Protein AF-A0A836WP43-F1 (afdb_monomer)

Secondary structure (DSSP, 8-state):
--THHHHHHHHH--TT--EEEEEEEEEEEEEETTEEEEEEEEEEEEEEE-S-TTTT--S-------PPPP------

Foldseek 3Di:
DDDPVVVVCVVPDDPPFDKDFDADWDWDWDDDPNDIDIDIDGDTPDMGTDDDPPPPDPDDDPPPPPDDPPPPDDDD

Structure (mmCIF, N/CA/C/O backbone):
data_AF-A0A836WP43-F1
#
_entry.id   AF-A0A836WP43-F1
#
loop_
_atom_site.group_PDB
_atom_site.id
_atom_site.type_symbol
_atom_site.label_atom_id
_atom_site.label_alt_id
_atom_site.label_comp_id
_atom_site.label_asym_id
_atom_site.label_entity_id
_atom_site.label_seq_id
_atom_site.pdbx_PDB_ins_code
_atom_site.Cartn_x
_atom_site.Cartn_y
_atom_site.Cartn_z
_atom_site.occupancy
_atom_site.B_iso_or_equiv
_atom_site.auth_seq_id
_atom_site.auth_comp_id
_atom_site.auth_asym_id
_atom_site.auth_atom_id
_atom_site.pdbx_PDB_model_num
ATOM 1 N N . VAL A 1 1 ? -2.840 -3.782 -2.724 1.00 75.88 1 VAL A N 1
ATOM 2 C CA . VAL A 1 1 ? -3.222 -3.750 -4.155 1.00 75.88 1 VAL A CA 1
ATOM 3 C C . VAL A 1 1 ? -3.895 -5.061 -4.502 1.00 75.88 1 VAL A C 1
ATOM 5 O O . VAL A 1 1 ? -3.528 -6.071 -3.914 1.00 75.88 1 VAL A O 1
ATOM 8 N N . TRP A 1 2 ? -4.870 -5.052 -5.406 1.00 81.06 2 TRP A N 1
ATOM 9 C CA . TRP A 1 2 ? -5.601 -6.257 -5.816 1.00 81.06 2 TRP A CA 1
ATOM 10 C C . TRP A 1 2 ? -5.593 -6.403 -7.340 1.00 81.06 2 TRP A C 1
ATOM 12 O O . TRP A 1 2 ? -5.205 -5.480 -8.058 1.00 81.06 2 TRP A O 1
ATOM 22 N N . GLY A 1 3 ? -6.013 -7.572 -7.828 1.00 85.75 3 GLY A N 1
ATOM 23 C CA . GLY A 1 3 ? -6.043 -7.888 -9.256 1.00 85.75 3 GLY A CA 1
ATOM 24 C C . GLY A 1 3 ? -4.652 -7.874 -9.895 1.00 85.75 3 GLY A C 1
ATOM 25 O O . GLY A 1 3 ? -3.646 -8.113 -9.228 1.00 85.75 3 GLY A O 1
ATOM 26 N N . LYS A 1 4 ? -4.595 -7.528 -11.185 1.00 83.31 4 LYS A N 1
ATOM 27 C CA . LYS A 1 4 ? -3.375 -7.559 -12.011 1.00 83.31 4 LYS A CA 1
ATOM 28 C C . LYS A 1 4 ? -2.201 -6.747 -11.444 1.00 83.31 4 LYS A C 1
ATOM 30 O O . LYS A 1 4 ? -1.049 -7.141 -11.574 1.00 83.31 4 LYS A O 1
ATOM 35 N N . GLN A 1 5 ? -2.466 -5.613 -10.791 1.00 82.56 5 GLN A N 1
ATOM 36 C CA . GLN A 1 5 ? -1.401 -4.846 -10.133 1.00 82.56 5 GLN A CA 1
ATOM 37 C C . GLN A 1 5 ? -0.805 -5.585 -8.929 1.00 82.56 5 GLN A C 1
ATOM 39 O O . GLN A 1 5 ? 0.378 -5.430 -8.647 1.00 82.56 5 GLN A O 1
ATOM 44 N N . GLY A 1 6 ? -1.601 -6.397 -8.229 1.00 85.12 6 GLY A N 1
ATOM 45 C CA . GLY A 1 6 ? -1.111 -7.248 -7.146 1.00 85.12 6 GLY A CA 1
ATOM 46 C C . GLY A 1 6 ? -0.181 -8.353 -7.633 1.00 85.12 6 GLY A C 1
ATOM 47 O O . GLY A 1 6 ? 0.847 -8.585 -7.004 1.00 85.12 6 GLY A O 1
ATOM 48 N N . GLU A 1 7 ? -0.494 -8.967 -8.773 1.00 86.00 7 GLU A N 1
ATOM 49 C CA . GLU A 1 7 ? 0.363 -9.974 -9.416 1.00 86.00 7 GLU A CA 1
ATOM 50 C C . GLU A 1 7 ? 1.716 -9.376 -9.821 1.00 86.00 7 GLU A C 1
ATOM 52 O O . GLU A 1 7 ? 2.759 -9.898 -9.432 1.00 86.00 7 GLU A O 1
ATOM 57 N N . ASN A 1 8 ? 1.713 -8.210 -10.479 1.00 84.88 8 ASN A N 1
ATOM 58 C CA . ASN A 1 8 ? 2.950 -7.502 -10.823 1.00 84.88 8 ASN A CA 1
ATOM 59 C C . ASN A 1 8 ? 3.776 -7.150 -9.575 1.00 84.88 8 ASN A C 1
ATOM 61 O O . ASN A 1 8 ? 5.001 -7.235 -9.587 1.00 84.88 8 ASN A O 1
ATOM 65 N N . CYS A 1 9 ? 3.125 -6.745 -8.483 1.00 85.50 9 CYS A N 1
ATOM 66 C CA . CYS A 1 9 ? 3.819 -6.495 -7.224 1.00 85.50 9 CYS A CA 1
ATOM 67 C C . CYS A 1 9 ? 4.477 -7.764 -6.674 1.00 85.50 9 CYS A C 1
ATOM 69 O O . CYS A 1 9 ? 5.600 -7.683 -6.194 1.00 85.50 9 CYS A O 1
ATOM 71 N N . ALA A 1 10 ? 3.823 -8.922 -6.756 1.00 85.19 10 ALA A N 1
ATOM 72 C CA . ALA A 1 10 ? 4.404 -10.183 -6.301 1.00 85.19 10 ALA A CA 1
ATOM 73 C C . ALA A 1 10 ? 5.603 -10.628 -7.158 1.00 85.19 10 ALA A C 1
ATOM 75 O O . ALA A 1 10 ? 6.550 -11.200 -6.627 1.00 85.19 10 ALA A O 1
ATOM 76 N N . GLU A 1 11 ? 5.578 -10.349 -8.462 1.00 85.25 11 GLU A N 1
ATOM 77 C CA . GLU A 1 11 ? 6.661 -10.708 -9.384 1.00 85.25 11 GLU A CA 1
ATOM 78 C C . GLU A 1 11 ? 7.867 -9.758 -9.281 1.00 85.25 11 GLU A C 1
ATOM 80 O O . GLU A 1 11 ? 9.015 -10.196 -9.357 1.00 85.25 11 GLU A O 1
ATOM 85 N N . TYR A 1 12 ? 7.625 -8.454 -9.098 1.00 81.56 12 TYR A N 1
ATOM 86 C CA . TYR A 1 12 ? 8.666 -7.430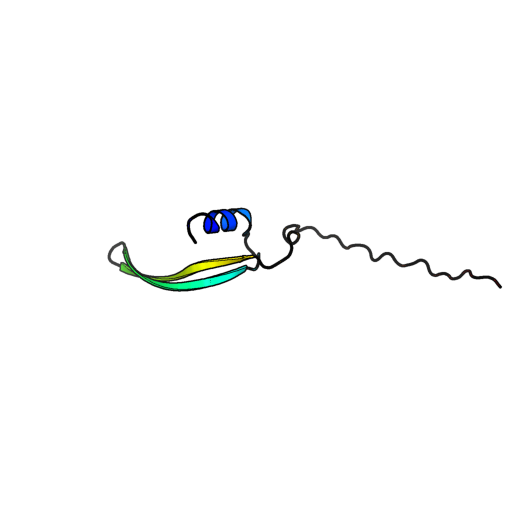 -9.230 1.00 81.56 12 TYR A CA 1
ATOM 87 C C . TYR A 1 12 ? 9.068 -6.733 -7.923 1.00 81.56 12 TYR A C 1
ATOM 89 O O . TYR A 1 12 ? 10.146 -6.132 -7.892 1.00 81.56 12 TYR A O 1
ATOM 97 N N . LEU A 1 13 ? 8.278 -6.784 -6.843 1.00 85.69 13 LEU A N 1
ATOM 98 C CA . LEU A 1 13 ? 8.697 -6.231 -5.548 1.00 85.69 13 LEU A CA 1
ATOM 99 C C . LEU A 1 13 ? 9.412 -7.277 -4.703 1.00 85.69 13 LEU A C 1
ATOM 101 O O . LEU A 1 13 ? 8.879 -8.334 -4.383 1.00 85.69 13 LEU A O 1
ATOM 105 N N . SER A 1 14 ? 10.598 -6.902 -4.245 1.00 86.31 14 SER A N 1
ATOM 106 C CA . SER A 1 14 ? 11.346 -7.594 -3.205 1.00 86.31 14 SER A CA 1
ATOM 107 C C . SER A 1 14 ? 11.632 -6.629 -2.055 1.00 86.31 14 SER A C 1
ATOM 109 O O . SER A 1 14 ? 11.551 -5.403 -2.199 1.00 86.31 14 SER A O 1
ATOM 111 N N . LYS A 1 15 ? 11.951 -7.172 -0.876 1.00 87.69 15 LYS A N 1
ATOM 112 C CA . LYS A 1 15 ? 12.337 -6.354 0.279 1.00 87.69 15 LYS A CA 1
ATOM 113 C C . LYS A 1 15 ? 13.542 -5.483 -0.090 1.00 87.69 15 LYS A C 1
ATOM 115 O O . LYS A 1 15 ? 14.548 -5.999 -0.557 1.00 87.69 15 LYS A O 1
ATOM 120 N N . GLY A 1 16 ? 13.442 -4.182 0.176 1.00 87.19 16 GLY A N 1
ATOM 121 C CA . GLY A 1 16 ? 14.505 -3.210 -0.102 1.00 87.19 16 GLY A CA 1
ATOM 122 C C . GLY A 1 16 ? 14.397 -2.529 -1.466 1.00 87.19 16 GLY A C 1
ATOM 123 O O . GLY A 1 16 ? 15.010 -1.484 -1.654 1.00 87.19 16 GLY A O 1
ATOM 124 N N . ARG A 1 17 ? 13.566 -3.038 -2.386 1.00 85.94 17 ARG A N 1
ATOM 125 C CA . ARG A 1 17 ? 13.352 -2.385 -3.678 1.00 85.94 17 ARG A CA 1
ATOM 126 C C . ARG A 1 17 ? 12.494 -1.122 -3.513 1.00 85.94 17 ARG A C 1
ATOM 128 O O . ARG A 1 17 ? 11.393 -1.217 -2.962 1.00 85.94 17 ARG A O 1
ATOM 135 N N . PRO A 1 18 ? 12.942 0.049 -4.000 1.00 89.44 18 PRO A N 1
ATOM 136 C CA . PRO A 1 18 ? 12.151 1.266 -3.910 1.00 89.44 18 PRO A 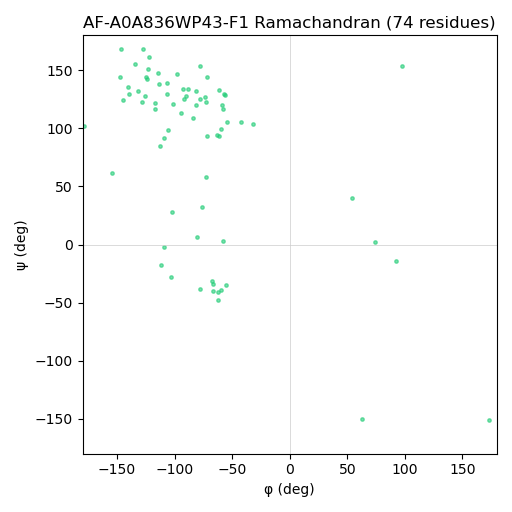CA 1
ATOM 137 C C . PRO A 1 18 ? 10.958 1.216 -4.873 1.00 89.44 18 PRO A C 1
ATOM 139 O O . PRO A 1 18 ? 11.039 0.700 -5.988 1.00 89.44 18 PRO A O 1
ATOM 142 N N . ALA A 1 19 ? 9.830 1.777 -4.449 1.00 90.69 19 ALA A N 1
ATOM 143 C CA . ALA A 1 19 ? 8.630 1.883 -5.266 1.00 90.69 19 ALA A CA 1
ATOM 144 C C . ALA A 1 19 ? 7.863 3.156 -4.916 1.00 90.69 19 ALA A C 1
ATOM 146 O O . ALA A 1 19 ? 7.800 3.556 -3.753 1.00 90.69 19 ALA A O 1
ATOM 147 N N . PHE A 1 20 ? 7.266 3.770 -5.930 1.00 91.69 20 PHE A N 1
ATOM 148 C CA . PHE A 1 20 ? 6.289 4.832 -5.768 1.00 91.69 20 PHE A CA 1
ATOM 149 C C . PHE A 1 20 ? 4.887 4.226 -5.755 1.00 91.69 20 PHE A C 1
ATOM 151 O O . PHE A 1 20 ? 4.549 3.373 -6.580 1.00 91.69 20 PHE A O 1
ATOM 158 N N . ILE A 1 21 ? 4.079 4.660 -4.794 1.00 91.81 21 ILE A N 1
ATOM 159 C CA . ILE A 1 21 ? 2.741 4.135 -4.555 1.00 91.81 21 ILE A CA 1
ATOM 160 C C . ILE A 1 21 ? 1.781 5.319 -4.496 1.00 91.81 21 ILE A C 1
ATOM 162 O O . ILE A 1 21 ? 1.935 6.200 -3.653 1.00 91.81 21 ILE A O 1
ATOM 166 N N . GLU A 1 22 ? 0.772 5.305 -5.360 1.00 94.19 22 GLU A N 1
ATOM 167 C CA . GLU A 1 22 ? -0.323 6.272 -5.361 1.00 94.19 22 GLU A CA 1
ATOM 168 C C . GLU A 1 22 ? -1.631 5.566 -5.006 1.00 94.19 22 GLU A C 1
ATOM 170 O O . GLU A 1 22 ? -1.917 4.453 -5.464 1.00 94.19 22 GLU A O 1
ATOM 175 N N . GLY A 1 23 ? -2.438 6.210 -4.171 1.00 92.44 23 GLY A N 1
ATOM 176 C CA . GLY A 1 23 ? -3.685 5.650 -3.684 1.00 92.44 23 GLY A CA 1
ATOM 177 C C . GLY A 1 23 ? -4.313 6.525 -2.613 1.00 92.44 23 GLY A C 1
ATOM 178 O O . GLY A 1 23 ? -4.113 7.737 -2.589 1.00 92.44 23 GLY A O 1
ATOM 179 N N . TYR A 1 24 ? -5.060 5.903 -1.710 1.00 94.25 24 TYR A N 1
ATOM 180 C CA . TYR A 1 24 ? -5.754 6.595 -0.629 1.00 94.25 24 TYR A CA 1
ATOM 181 C C . TYR A 1 24 ? -5.575 5.884 0.710 1.00 94.25 24 TYR A C 1
ATOM 183 O O . TYR A 1 24 ? -5.339 4.676 0.781 1.00 94.25 24 TYR A O 1
ATOM 191 N N . LEU A 1 25 ? -5.701 6.649 1.795 1.00 95.62 25 LEU A N 1
ATOM 192 C CA . LEU A 1 25 ? -5.667 6.108 3.147 1.00 95.62 25 LEU A CA 1
ATOM 193 C C . LEU A 1 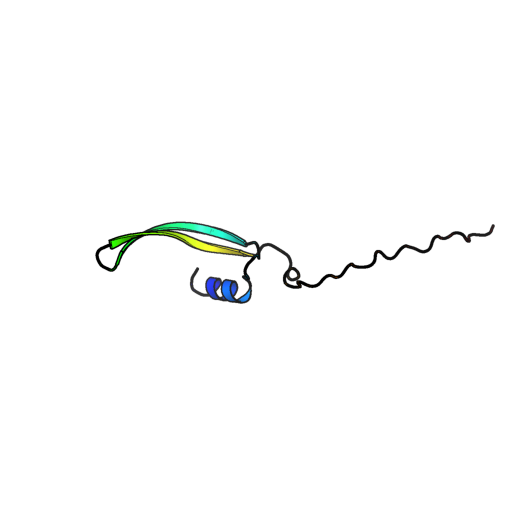25 ? -7.028 5.528 3.521 1.00 95.62 25 LEU A C 1
ATOM 195 O O . LEU A 1 25 ? -8.065 6.174 3.371 1.00 95.62 25 LEU A O 1
ATOM 199 N N . LYS A 1 26 ? -7.014 4.312 4.058 1.00 94.56 26 LYS A N 1
ATOM 200 C CA . LYS A 1 26 ? -8.179 3.641 4.615 1.00 94.56 26 LYS A CA 1
ATOM 201 C C . LYS A 1 26 ? -7.950 3.403 6.096 1.00 94.56 26 LYS A C 1
ATOM 203 O O . LYS A 1 26 ? -7.061 2.652 6.491 1.00 94.56 26 LYS A O 1
ATOM 208 N N . PHE A 1 27 ? -8.788 4.026 6.910 1.00 95.94 27 PHE A N 1
ATOM 209 C CA . PHE A 1 27 ? -8.875 3.716 8.325 1.00 95.94 27 PHE A CA 1
ATOM 210 C C . PHE A 1 27 ? -9.955 2.657 8.536 1.00 95.94 27 PHE A C 1
ATOM 212 O O . PHE A 1 27 ? -11.095 2.822 8.105 1.00 95.94 27 PHE A O 1
ATOM 219 N N . SER A 1 28 ? -9.594 1.556 9.183 1.00 94.88 28 SER A N 1
ATOM 220 C CA . SER A 1 28 ? -10.522 0.498 9.565 1.00 94.88 28 SER A CA 1
ATOM 221 C C . SER A 1 28 ? -10.433 0.256 11.061 1.00 94.88 28 SER A C 1
ATOM 223 O O . SER A 1 28 ? -9.369 0.362 11.670 1.00 94.88 28 SER A O 1
ATOM 225 N N . THR A 1 29 ? -11.578 -0.022 11.667 1.00 94.50 29 THR A N 1
ATOM 226 C CA . THR A 1 29 ? -11.691 -0.356 13.082 1.00 94.50 29 THR A CA 1
ATOM 227 C C . THR A 1 29 ? -12.556 -1.594 13.190 1.00 94.50 29 THR A C 1
ATOM 229 O O . THR A 1 29 ? -13.614 -1.654 12.567 1.00 94.50 29 THR A O 1
ATOM 232 N N . TRP A 1 30 ? -12.105 -2.574 13.960 1.00 94.81 30 TRP A N 1
ATOM 233 C CA . TRP A 1 30 ? -12.836 -3.812 14.197 1.00 94.81 30 TRP A CA 1
ATOM 234 C C . TRP A 1 30 ? -12.562 -4.321 15.611 1.00 94.81 30 TRP A C 1
ATOM 236 O O . TRP A 1 30 ? -11.672 -3.822 16.299 1.00 94.81 30 TRP A O 1
ATOM 246 N N . GLU A 1 31 ? -13.340 -5.300 16.054 1.00 94.94 31 GLU A N 1
ATOM 247 C CA . GLU A 1 31 ? -13.162 -5.943 17.352 1.00 94.94 31 GLU A CA 1
ATOM 248 C C . GLU A 1 31 ? -12.576 -7.344 17.162 1.00 94.94 31 GLU A C 1
ATOM 250 O O . GLU A 1 31 ? -12.915 -8.064 16.221 1.00 94.94 31 GLU A O 1
ATOM 255 N N . THR A 1 32 ? -11.640 -7.727 18.019 1.00 94.25 32 THR A N 1
ATOM 256 C CA . THR A 1 32 ? -11.058 -9.072 18.048 1.00 94.25 32 THR A CA 1
ATOM 257 C C . THR A 1 32 ? -10.776 -9.418 19.500 1.00 94.25 32 THR A C 1
ATOM 2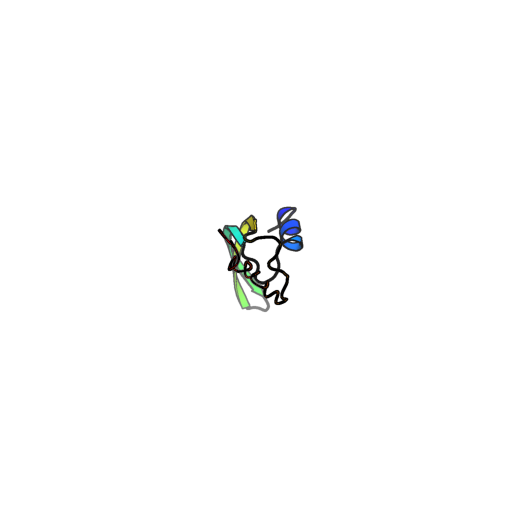59 O O . THR A 1 32 ? -10.116 -8.640 20.185 1.00 94.25 32 THR A O 1
ATOM 262 N N . ASP A 1 33 ? -11.315 -10.545 19.972 1.00 92.38 33 ASP A N 1
ATOM 263 C CA . ASP A 1 33 ? -11.172 -11.018 21.358 1.00 92.38 33 ASP A CA 1
ATOM 264 C C . ASP A 1 33 ? -11.605 -9.978 22.414 1.00 92.38 33 ASP A C 1
ATOM 266 O O . ASP A 1 33 ? -10.942 -9.780 23.431 1.00 92.38 33 ASP A O 1
ATOM 270 N N . GLY A 1 34 ? -12.698 -9.250 22.147 1.00 92.94 34 GLY A N 1
ATOM 271 C CA . GLY A 1 34 ? -13.207 -8.195 23.035 1.00 92.94 34 GLY A CA 1
ATOM 272 C C . GLY A 1 34 ? -12.385 -6.900 23.029 1.00 92.94 34 GLY A C 1
ATOM 273 O O . GLY A 1 34 ? -12.685 -5.966 23.771 1.00 92.94 34 GLY A O 1
ATOM 274 N N . GLN A 1 35 ? -11.332 -6.818 22.209 1.00 92.75 35 GLN A N 1
ATOM 275 C CA . GLN A 1 35 ? -10.488 -5.635 22.083 1.00 92.75 35 GLN A CA 1
ATOM 276 C C . GLN A 1 35 ? -10.746 -4.909 20.765 1.00 92.75 35 GLN A C 1
ATOM 278 O O . GLN A 1 35 ? -10.673 -5.487 19.677 1.00 92.75 35 GLN A O 1
ATOM 283 N N . LYS A 1 36 ? -10.979 -3.597 20.859 1.00 92.69 36 LYS A N 1
ATOM 284 C CA . LYS A 1 36 ? -11.085 -2.711 19.700 1.00 92.69 36 LYS A CA 1
ATOM 285 C C . LYS A 1 36 ? -9.702 -2.486 19.092 1.00 92.69 36 LYS A C 1
ATOM 287 O O . LYS A 1 36 ? -8.799 -1.982 19.756 1.00 92.69 36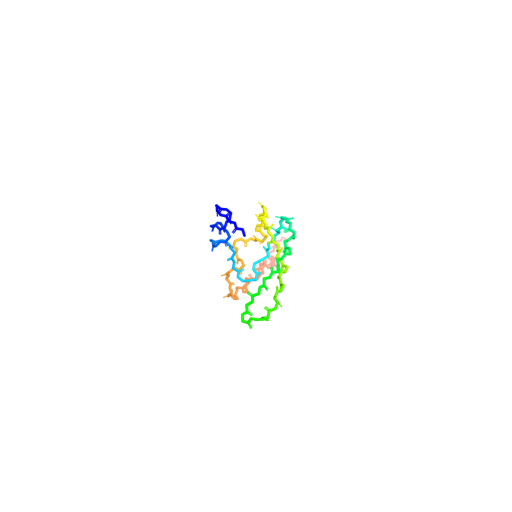 LYS A O 1
ATOM 292 N N . ARG A 1 37 ? -9.553 -2.822 17.815 1.00 95.25 37 ARG A N 1
ATOM 293 C CA . ARG A 1 37 ? -8.340 -2.619 17.023 1.00 95.25 37 ARG A CA 1
ATOM 294 C C . ARG A 1 37 ? -8.595 -1.617 15.913 1.00 95.25 37 ARG A C 1
ATOM 296 O O . ARG A 1 37 ? -9.691 -1.539 15.360 1.00 95.25 37 ARG A O 1
ATOM 303 N N . ASN A 1 38 ? -7.562 -0.859 15.584 1.00 95.19 38 ASN A N 1
ATOM 304 C CA . ASN A 1 38 ? -7.548 0.104 14.500 1.00 95.19 38 ASN A CA 1
ATOM 305 C C . ASN A 1 38 ? -6.379 -0.186 13.554 1.00 95.19 38 ASN A C 1
ATOM 307 O O . ASN A 1 38 ? -5.293 -0.577 13.976 1.00 95.19 38 ASN A O 1
ATOM 311 N N . LYS A 1 39 ? -6.593 0.032 12.259 1.00 95.62 39 LYS A N 1
ATOM 312 C CA . LYS A 1 39 ? -5.556 -0.084 11.233 1.00 95.62 39 LYS A CA 1
ATOM 313 C C . LYS A 1 39 ? -5.711 1.035 10.233 1.00 95.62 39 LYS A C 1
ATOM 315 O O . LYS A 1 39 ? -6.799 1.255 9.698 1.00 95.62 39 LYS A O 1
ATOM 320 N N . LEU A 1 40 ? -4.601 1.712 9.987 1.00 95.62 40 LEU A N 1
ATOM 321 C CA . LEU A 1 40 ? -4.460 2.656 8.898 1.00 95.62 40 LEU A CA 1
ATOM 322 C C . LEU A 1 40 ? -3.682 1.961 7.783 1.00 95.62 40 LEU A C 1
ATOM 324 O O . LEU A 1 40 ? -2.563 1.501 7.999 1.00 95.62 40 LEU A O 1
ATOM 328 N N . GLU A 1 41 ? -4.284 1.858 6.609 1.00 93.94 41 GLU A N 1
ATOM 329 C CA . GLU A 1 41 ? -3.681 1.228 5.438 1.00 93.94 41 GLU A CA 1
ATOM 330 C C . GLU A 1 41 ? -3.654 2.202 4.268 1.00 93.94 41 GLU A C 1
ATOM 332 O O . GLU A 1 41 ? -4.538 3.046 4.136 1.00 93.94 41 GLU A O 1
ATOM 337 N N . VAL A 1 42 ? -2.675 2.044 3.380 1.00 92.81 42 VAL A N 1
ATOM 338 C CA . VAL A 1 42 ? -2.698 2.680 2.061 1.00 92.81 42 VAL A CA 1
ATOM 339 C C . VAL A 1 42 ? -3.288 1.681 1.076 1.00 92.81 42 VAL A C 1
ATOM 341 O O . VAL A 1 42 ? -2.689 0.644 0.781 1.00 92.81 42 VAL A O 1
ATOM 344 N N . VAL A 1 43 ? -4.468 1.993 0.554 1.00 92.06 43 VAL A N 1
ATOM 345 C CA . VAL A 1 43 ? -5.035 1.281 -0.584 1.00 92.06 43 VAL A CA 1
ATOM 346 C C . VAL A 1 43 ? -4.459 1.892 -1.849 1.00 92.06 43 VAL A C 1
ATOM 348 O O . VAL A 1 43 ? -4.776 3.024 -2.201 1.00 92.06 43 VAL A O 1
ATOM 351 N N . ALA A 1 44 ? -3.590 1.141 -2.510 1.00 92.62 44 ALA A N 1
ATOM 352 C CA . ALA A 1 44 ? -2.898 1.604 -3.701 1.00 92.62 44 ALA A CA 1
ATOM 353 C C . ALA A 1 44 ? -3.692 1.316 -4.984 1.00 92.62 44 ALA A C 1
ATOM 355 O O . ALA A 1 44 ? -4.183 0.201 -5.182 1.00 92.62 44 ALA A O 1
ATOM 356 N N . ASN A 1 45 ? -3.761 2.339 -5.837 1.00 87.88 45 ASN A N 1
ATOM 357 C CA . ASN A 1 45 ? -4.393 2.340 -7.158 1.00 87.88 45 ASN A CA 1
ATOM 358 C C . ASN A 1 45 ? -3.354 2.263 -8.283 1.00 87.88 45 ASN A C 1
ATOM 360 O O . ASN A 1 45 ? -3.658 1.775 -9.368 1.00 87.88 45 ASN A O 1
ATOM 364 N N . THR A 1 46 ? -2.141 2.760 -8.029 1.00 88.00 46 THR A N 1
ATOM 365 C CA . THR A 1 46 ? -1.019 2.726 -8.969 1.00 88.00 46 THR A CA 1
ATOM 366 C C . THR A 1 46 ? 0.263 2.415 -8.213 1.00 88.00 46 THR A C 1
ATOM 368 O O . THR A 1 46 ? 0.527 2.978 -7.150 1.00 88.00 46 THR A O 1
ATOM 371 N N . VAL A 1 47 ? 1.075 1.521 -8.776 1.00 89.69 47 VAL A N 1
ATOM 372 C CA . VAL A 1 47 ? 2.411 1.198 -8.268 1.00 89.69 47 VAL A CA 1
ATOM 373 C C . VAL A 1 47 ? 3.409 1.367 -9.401 1.00 89.69 47 VAL A C 1
ATOM 375 O O . VAL A 1 47 ? 3.226 0.805 -10.480 1.00 89.69 47 VAL A O 1
ATOM 378 N N . GLN A 1 48 ? 4.462 2.139 -9.151 1.00 89.19 48 GLN A N 1
ATOM 379 C CA . GLN A 1 48 ? 5.595 2.295 -10.053 1.00 89.19 48 GLN A CA 1
ATOM 380 C C . GLN A 1 48 ? 6.846 1.770 -9.358 1.00 89.19 48 GLN A C 1
ATOM 382 O O . GLN A 1 48 ? 7.218 2.232 -8.279 1.00 89.19 48 GLN A O 1
ATOM 387 N N . PHE A 1 49 ? 7.500 0.789 -9.967 1.00 89.12 49 PHE A N 1
ATOM 388 C CA . PHE A 1 49 ? 8.743 0.246 -9.434 1.00 89.12 49 PHE 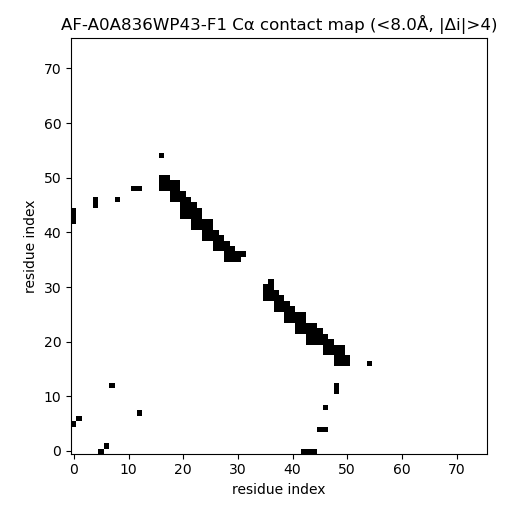A CA 1
ATOM 389 C C . PHE A 1 49 ? 9.886 1.197 -9.760 1.00 89.12 49 PHE A C 1
ATOM 391 O O . PHE A 1 49 ? 10.094 1.545 -10.922 1.00 89.12 49 PHE A O 1
ATOM 398 N N . LEU A 1 50 ? 10.619 1.614 -8.733 1.00 86.12 50 LEU A N 1
ATOM 399 C CA . LEU A 1 50 ? 11.785 2.469 -8.885 1.00 86.12 50 LEU A CA 1
ATOM 400 C C . LEU A 1 50 ? 13.042 1.583 -8.862 1.00 86.12 50 LEU A C 1
ATOM 402 O O . LEU A 1 50 ? 13.085 0.547 -8.195 1.00 86.12 50 LEU A O 1
ATOM 406 N N . GLY A 1 51 ? 14.065 1.974 -9.619 1.00 75.56 51 GLY A N 1
ATOM 407 C CA . GLY A 1 51 ? 15.341 1.255 -9.695 1.00 75.56 51 GLY A CA 1
ATOM 408 C C . GLY A 1 51 ? 15.481 0.309 -10.895 1.00 75.56 51 GLY A C 1
ATOM 409 O O . GLY A 1 51 ? 14.505 -0.191 -11.460 1.00 75.56 51 GLY A O 1
ATOM 410 N N . SER A 1 52 ? 16.735 0.083 -11.294 1.00 64.62 52 SER A N 1
ATOM 41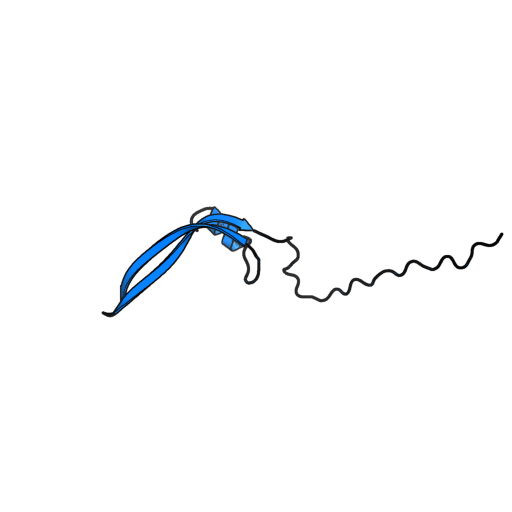1 C CA . SER A 1 52 ? 17.094 -0.790 -12.415 1.00 64.62 52 SER A CA 1
ATOM 412 C C . SER A 1 52 ? 17.021 -2.266 -12.008 1.00 64.62 52 SER A C 1
ATOM 414 O O . SER A 1 52 ? 17.205 -2.605 -10.841 1.00 64.62 52 SER A O 1
ATOM 416 N N . ARG A 1 53 ? 16.783 -3.164 -12.972 1.00 60.50 53 ARG A N 1
ATOM 417 C CA . ARG A 1 53 ? 16.631 -4.630 -12.798 1.00 60.50 53 ARG A CA 1
ATOM 418 C C . ARG A 1 53 ? 17.839 -5.350 -12.154 1.00 60.50 53 ARG A C 1
ATOM 420 O O . ARG A 1 53 ? 17.791 -6.567 -12.032 1.00 60.50 53 ARG A O 1
ATOM 427 N N . ASN A 1 54 ? 18.888 -4.631 -11.749 1.00 54.47 54 ASN A N 1
ATOM 428 C CA . ASN A 1 54 ? 20.182 -5.185 -11.348 1.00 54.47 54 ASN A CA 1
ATOM 429 C C . ASN A 1 54 ? 20.506 -5.099 -9.843 1.00 54.47 54 ASN A C 1
ATOM 431 O O . ASN A 1 54 ? 21.541 -5.595 -9.425 1.00 54.47 54 ASN A O 1
ATOM 435 N N . ASP A 1 55 ? 19.649 -4.513 -9.001 1.00 55.81 55 ASP A N 1
ATOM 436 C CA . ASP A 1 55 ? 19.967 -4.352 -7.564 1.00 55.81 55 ASP A CA 1
ATOM 437 C C . ASP A 1 55 ? 19.720 -5.629 -6.724 1.00 55.81 55 ASP A C 1
ATOM 439 O O . ASP A 1 55 ? 19.817 -5.630 -5.504 1.00 55.81 55 ASP A O 1
ATOM 443 N N . THR A 1 56 ? 19.383 -6.755 -7.367 1.00 52.38 56 THR A N 1
ATOM 444 C CA . THR A 1 56 ? 19.236 -8.075 -6.714 1.00 52.38 56 THR A CA 1
ATOM 445 C C . THR A 1 56 ? 20.448 -8.982 -6.963 1.00 52.38 56 THR A C 1
ATOM 447 O O . THR A 1 56 ? 20.339 -10.203 -6.929 1.00 52.38 56 THR A O 1
ATOM 450 N N . SER A 1 57 ? 21.630 -8.408 -7.182 1.00 47.28 57 SER A N 1
ATOM 451 C CA . SER A 1 57 ? 22.897 -9.127 -7.035 1.00 47.28 57 SER A CA 1
ATOM 452 C C . SER A 1 57 ? 23.668 -8.555 -5.850 1.00 47.28 57 SER A C 1
ATOM 454 O O . SER A 1 57 ? 24.537 -7.697 -5.995 1.00 47.28 57 SER A O 1
ATOM 456 N N . GLY A 1 58 ? 23.357 -9.055 -4.653 1.00 57.22 58 GLY A N 1
ATOM 457 C CA . GLY A 1 58 ? 24.313 -9.025 -3.553 1.00 57.22 58 GLY A CA 1
ATOM 458 C C . GLY A 1 58 ? 25.516 -9.878 -3.948 1.00 57.22 58 GLY A C 1
ATOM 459 O O . GLY A 1 58 ? 25.488 -11.096 -3.805 1.00 57.22 58 GLY A O 1
ATOM 460 N N . GLY A 1 59 ? 26.541 -9.242 -4.503 1.00 45.62 59 GLY A N 1
ATOM 461 C CA . GLY A 1 59 ? 27.764 -9.893 -4.943 1.00 45.62 59 GLY A CA 1
ATOM 462 C C . GLY A 1 59 ? 28.727 -8.858 -5.494 1.00 45.62 59 GLY A C 1
ATOM 463 O O . GLY A 1 59 ? 28.554 -8.380 -6.606 1.00 45.62 59 GLY A O 1
ATOM 464 N N . SER A 1 60 ? 29.716 -8.499 -4.682 1.00 50.97 60 SER A N 1
ATOM 465 C CA . SER A 1 60 ? 30.834 -7.629 -5.016 1.00 50.97 60 SER A CA 1
ATOM 466 C C . SER A 1 60 ? 31.411 -7.923 -6.405 1.00 50.97 60 SER A C 1
ATOM 468 O O . SER A 1 60 ? 32.170 -8.872 -6.575 1.00 50.97 60 SER A O 1
ATOM 470 N N . SER A 1 61 ? 31.129 -7.067 -7.380 1.00 41.41 61 SER A N 1
ATOM 471 C CA . SER A 1 61 ? 32.000 -6.872 -8.533 1.00 41.41 61 SER A CA 1
ATOM 472 C C . SER A 1 61 ? 32.635 -5.501 -8.372 1.00 41.41 61 SER A C 1
ATOM 474 O O . SER A 1 61 ? 32.081 -4.477 -8.769 1.00 41.41 61 SER A O 1
ATOM 476 N N . ILE A 1 62 ? 33.805 -5.490 -7.728 1.00 47.53 62 ILE A N 1
ATOM 477 C CA . ILE A 1 62 ? 34.793 -4.444 -7.971 1.00 47.53 62 ILE A CA 1
ATOM 478 C C . ILE A 1 62 ? 35.129 -4.592 -9.452 1.00 47.53 62 ILE A C 1
ATOM 480 O O . ILE A 1 62 ? 35.929 -5.444 -9.833 1.00 47.53 62 ILE A O 1
ATOM 484 N N . GLU A 1 63 ? 34.424 -3.840 -10.293 1.00 45.19 63 GLU A N 1
ATOM 485 C CA . GLU A 1 63 ? 34.757 -3.722 -11.700 1.00 45.19 63 GLU A CA 1
ATOM 486 C C . GLU A 1 63 ? 36.030 -2.889 -11.757 1.00 45.19 63 GLU A C 1
ATOM 488 O O . GLU A 1 63 ? 36.041 -1.665 -11.632 1.00 45.19 63 GLU A O 1
ATOM 493 N N . GLN A 1 64 ? 37.120 -3.648 -11.772 1.00 48.06 64 GLN A N 1
ATOM 494 C CA . GLN A 1 64 ? 38.481 -3.267 -12.067 1.00 48.06 64 GLN A CA 1
ATOM 495 C C . GLN A 1 64 ? 38.479 -2.127 -13.083 1.00 48.06 64 GLN A C 1
ATOM 497 O O . GLN A 1 64 ? 38.239 -2.341 -14.269 1.00 48.06 64 GLN A O 1
ATOM 502 N N . ALA A 1 65 ? 38.734 -0.910 -12.598 1.00 51.91 65 ALA A N 1
ATOM 503 C CA . ALA A 1 65 ? 39.028 0.223 -13.452 1.00 51.91 65 ALA A CA 1
ATOM 504 C C . ALA A 1 65 ? 40.203 -0.192 -14.342 1.00 51.91 65 ALA A C 1
ATOM 506 O O . ALA A 1 65 ? 41.336 -0.331 -13.875 1.00 51.91 65 ALA A O 1
ATOM 507 N N . SER A 1 66 ? 39.909 -0.470 -15.610 1.00 53.00 66 SER A N 1
ATOM 508 C CA . SER A 1 66 ? 40.902 -0.680 -16.646 1.00 53.00 66 SER A CA 1
ATOM 509 C C . SER A 1 66 ? 41.714 0.604 -16.738 1.00 53.00 66 SER A C 1
ATOM 511 O O . SER A 1 66 ? 41.260 1.603 -17.295 1.00 53.00 66 SER A O 1
ATOM 513 N N . VAL A 1 67 ? 42.889 0.595 -16.115 1.00 63.47 67 VAL A N 1
ATOM 514 C CA . VAL A 1 67 ? 43.899 1.634 -16.280 1.00 63.47 67 VAL A CA 1
ATOM 515 C C . VAL A 1 67 ? 44.222 1.666 -17.777 1.00 63.47 67 VAL A C 1
ATOM 517 O O . VAL A 1 67 ? 44.667 0.637 -18.293 1.00 63.47 67 VAL A O 1
ATOM 520 N N . PRO A 1 68 ? 43.969 2.768 -18.507 1.00 66.31 68 PRO A N 1
ATOM 521 C CA . PRO A 1 68 ? 44.444 2.860 -19.878 1.00 66.31 68 PRO A CA 1
ATOM 522 C C . PRO A 1 68 ? 45.978 2.770 -19.834 1.00 66.31 68 PRO A C 1
ATOM 524 O O . PRO A 1 68 ? 46.589 3.410 -18.968 1.00 66.31 68 PRO A O 1
ATOM 527 N N . PRO A 1 69 ? 46.618 1.950 -20.686 1.00 61.47 69 PRO A N 1
ATOM 528 C CA . PRO A 1 69 ? 48.070 1.924 -20.749 1.00 61.47 69 PRO A CA 1
ATOM 529 C C . PRO A 1 69 ? 48.553 3.345 -21.047 1.00 61.47 69 PRO A C 1
ATOM 531 O O . PRO A 1 69 ? 48.045 4.002 -21.953 1.00 61.47 69 PRO A O 1
ATOM 534 N N . LYS A 1 70 ? 49.490 3.842 -20.233 1.00 65.38 70 LYS A N 1
ATOM 535 C CA . LYS A 1 70 ? 50.189 5.090 -20.534 1.00 65.38 70 LYS A CA 1
ATOM 536 C C . LYS A 1 70 ? 50.873 4.905 -21.880 1.00 65.38 70 LYS A C 1
ATOM 538 O O . LYS A 1 70 ? 51.7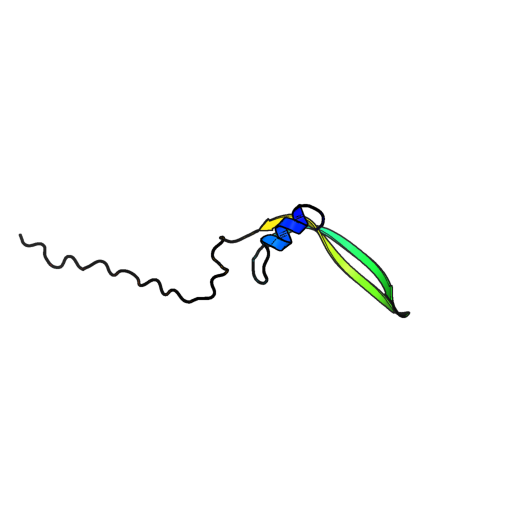03 4.009 -22.019 1.00 65.38 70 LYS A O 1
ATOM 543 N N . GLU A 1 71 ? 50.519 5.742 -22.844 1.00 60.56 71 GLU A N 1
ATOM 544 C CA . GLU A 1 71 ? 51.227 5.882 -24.116 1.00 60.56 71 GLU A CA 1
ATOM 545 C C . GLU A 1 71 ? 52.561 6.621 -23.886 1.00 60.56 71 GLU A C 1
ATOM 547 O O . GLU A 1 71 ? 52.814 7.677 -24.454 1.00 60.56 71 GLU A O 1
ATOM 552 N N . ASP A 1 72 ? 53.418 6.063 -23.023 1.00 65.88 72 ASP A N 1
ATOM 553 C CA . ASP A 1 72 ? 54.808 6.486 -22.788 1.00 65.88 72 ASP A CA 1
ATOM 554 C C . ASP A 1 72 ? 55.746 6.025 -23.934 1.00 65.88 72 ASP A C 1
ATOM 556 O O . ASP A 1 72 ? 56.912 5.729 -23.700 1.00 65.88 72 ASP A O 1
ATOM 560 N N . ASP A 1 73 ? 55.269 5.945 -25.184 1.00 67.00 73 ASP A N 1
ATOM 561 C CA . ASP A 1 73 ? 56.101 5.495 -26.316 1.00 67.00 73 ASP A CA 1
ATOM 562 C C . ASP A 1 73 ? 55.624 6.036 -27.683 1.00 67.00 73 ASP A C 1
ATOM 564 O O . ASP A 1 73 ? 55.267 5.293 -28.598 1.00 67.00 73 ASP A O 1
ATOM 568 N N . VAL A 1 74 ? 55.626 7.364 -27.853 1.00 64.31 74 VAL A N 1
ATOM 569 C CA . VAL A 1 74 ? 55.614 7.988 -29.193 1.00 64.31 74 VAL A CA 1
ATOM 570 C C . VAL A 1 74 ? 56.999 8.564 -29.500 1.00 64.31 74 VAL A C 1
ATOM 572 O O . VAL A 1 74 ? 57.310 9.667 -29.047 1.00 64.31 74 VAL A O 1
ATOM 575 N N . PRO A 1 75 ? 57.848 7.848 -30.262 1.00 69.25 75 PRO A N 1
ATOM 576 C CA . PRO A 1 75 ? 59.085 8.408 -30.780 1.00 69.25 75 PRO A CA 1
ATOM 577 C C . PRO A 1 75 ? 58.811 9.234 -32.044 1.00 69.25 75 PRO A C 1
ATOM 579 O O . PRO A 1 75 ? 58.355 8.690 -33.049 1.00 69.25 75 PRO A O 1
ATOM 582 N N . PHE A 1 76 ? 59.157 10.523 -32.001 1.00 60.97 76 PHE A N 1
ATOM 583 C CA . PHE A 1 76 ? 59.667 11.291 -33.143 1.00 60.97 76 PHE A CA 1
ATOM 584 C C . PHE A 1 76 ? 60.750 12.258 -32.668 1.00 60.97 76 PHE A C 1
ATOM 586 O O . PHE A 1 76 ? 60.500 12.983 -31.679 1.00 60.97 76 PHE A O 1
#

Radius of gyration: 24.86 Å; Cα contacts (8 Å, |Δi|>4): 69; chains: 1; bounding box: 73×22×56 Å

Mean predicted aligned error: 14.01 Å

Solvent-accessible surface area (backbone atoms only — not comparable to full-atom values): 5266 Å² total; per-residue (Å²): 96,65,68,73,64,30,54,52,43,66,75,72,58,54,94,89,61,54,63,50,75,44,66,48,81,44,79,49,74,52,74,56,95,92,38,83,45,77,46,81,43,76,50,46,80,45,78,46,81,48,80,70,99,66,81,86,60,93,64,93,71,81,74,71,77,77,73,76,78,78,82,86,76,79,90,127

Nearest PDB structures (foldseek):
  4dam-assembly1_B  TM=8.071E-01  e=1.350E-02  Streptomyces coelicolor
  4dam-assembly2_H  TM=7.787E-01  e=2.129E-02  Streptomyces coelicolor
  2dud-assembly1_B  TM=8.802E-01  e=1.155E-01  Homo sapiens
  3afp-assembly1_A-2  TM=6.806E-01  e=2.587E-02  Mycobacterium leprae TN
  3ull-assembly1_A-2  TM=8.347E-01  e=7.141E-01  Homo sapiens

pLDDT: mean 78.8, std 16.58, range [41.41, 95.94]

Sequence (76 aa):
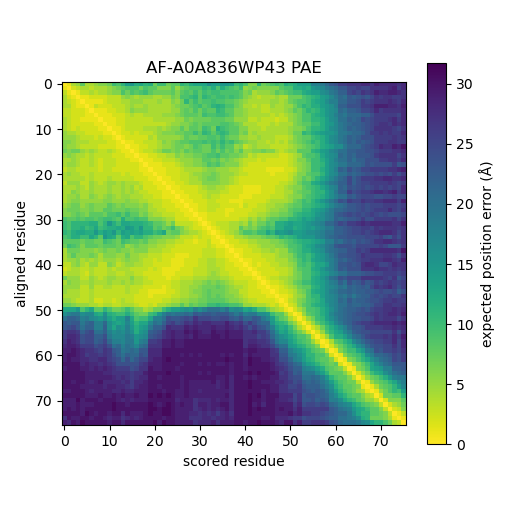VWGKQGENCAEYLSKGRPAFIEGYLKFSTWETDGQKRNKLEVVANTVQFLGSRNDTSGGSSIEQASVPPKEDDVPF